Protein AF-A0A2E0YX84-F1 (afdb_monomer_lite)

Secondary structure (DSSP, 8-state):
---------TTSHHHHHHHHHHGGGGTHHHHS---HHHHHHHHHHHTT-HHHHHHHHTTTTTTSPTTHHHHHHHHHHHHHHHTTT-HHHHHHHHHHHHHH--GGGHHHHHHHHHHHHHHTT-HHHHHHHHHHHHHH-TT-HHHHHHHHHHHHHHHHHHTT-

Sequence (161 aa):
MHGFRVFLTAGAVSAMTLLLWHSRAAAEPLEHYQPPLLAKAERALERGQPRRSLALLQGRVLELRPGAQRAAAHDLVCRAYFAQGDWQRAEPACDAAVEEGGGSAAWSFRNNRGVMRLLQGRTDAAIADFRAAARLQPRSRPVAKNLALAERTAAAQFSLR

Foldseek 3Di:
DDDDDDDPDPPPPVVVVVVVVVVVVVVVVVLPDAPPLLVVLVVCVVVVNLVVSCVSCPPCLVVDDQAQRSLSSLLSQLSSCVSVVNLVRNQVSLVSSLVSYNDLCNLVSLQSNLVSCVVVVVLVSSLVSLVVSCVSPVPDPSSVVSNVVSVVVVVVVVVVD

Structure (mmCIF, N/CA/C/O backbone):
data_AF-A0A2E0YX84-F1
#
_entry.id   AF-A0A2E0YX84-F1
#
loop_
_atom_site.group_PDB
_atom_site.id
_atom_site.type_symbol
_atom_site.label_atom_id
_atom_site.label_alt_id
_atom_site.label_comp_id
_atom_site.label_asym_id
_atom_site.label_entity_id
_atom_site.label_seq_id
_atom_site.pdbx_PDB_ins_code
_atom_site.Cartn_x
_atom_site.Cartn_y
_atom_site.Cartn_z
_atom_site.occupancy
_atom_site.B_iso_or_equiv
_atom_site.auth_seq_id
_atom_site.auth_comp_id
_atom_site.auth_asym_id
_atom_site.auth_atom_id
_atom_site.pdbx_PDB_model_num
ATOM 1 N N . MET A 1 1 ? 78.264 9.004 -4.760 1.00 37.12 1 MET A N 1
ATOM 2 C CA . MET A 1 1 ? 77.123 9.762 -5.322 1.00 37.12 1 MET A CA 1
ATOM 3 C C . MET A 1 1 ? 76.015 8.749 -5.607 1.00 37.12 1 MET A C 1
ATOM 5 O O . MET A 1 1 ? 76.153 7.962 -6.524 1.00 37.12 1 MET A O 1
ATOM 9 N N . HIS A 1 2 ? 75.252 8.406 -4.566 1.00 33.69 2 HIS A N 1
ATOM 10 C CA . HIS A 1 2 ? 73.826 8.734 -4.362 1.00 33.69 2 HIS A CA 1
ATOM 11 C C . HIS A 1 2 ? 72.854 7.815 -5.119 1.00 33.69 2 HIS A C 1
ATOM 13 O O . HIS A 1 2 ? 72.556 8.021 -6.288 1.00 33.69 2 HIS A O 1
ATOM 19 N N . GLY A 1 3 ? 72.350 6.810 -4.391 1.00 36.50 3 GLY A N 1
ATOM 20 C CA . GLY A 1 3 ? 71.197 5.999 -4.768 1.00 36.50 3 GLY A CA 1
ATOM 21 C C . GLY A 1 3 ? 69.887 6.735 -4.487 1.00 36.50 3 GLY A C 1
ATOM 22 O O . GLY A 1 3 ? 69.742 7.400 -3.461 1.00 36.50 3 GLY A O 1
ATOM 23 N N . PHE A 1 4 ? 68.937 6.613 -5.409 1.00 37.16 4 PHE A N 1
ATOM 24 C CA . PHE A 1 4 ? 67.626 7.245 -5.331 1.00 37.16 4 PHE A CA 1
ATOM 25 C C . PHE A 1 4 ? 66.636 6.271 -4.675 1.00 37.16 4 PHE A C 1
ATOM 27 O O . PHE A 1 4 ? 66.215 5.287 -5.279 1.00 37.16 4 PHE A O 1
ATOM 34 N N . ARG A 1 5 ? 66.292 6.514 -3.407 1.00 41.19 5 ARG A N 1
ATOM 35 C CA . ARG A 1 5 ? 65.178 5.846 -2.720 1.00 41.19 5 ARG A CA 1
ATOM 36 C C . ARG A 1 5 ? 63.909 6.650 -2.992 1.00 41.19 5 ARG A C 1
ATOM 38 O O . ARG A 1 5 ? 63.782 7.769 -2.504 1.00 41.19 5 ARG A O 1
ATOM 45 N N . VAL A 1 6 ? 62.979 6.084 -3.758 1.00 43.50 6 VAL A N 1
ATOM 46 C CA . VAL A 1 6 ? 61.640 6.657 -3.943 1.00 43.50 6 VAL A CA 1
ATOM 47 C C . VAL A 1 6 ? 60.838 6.412 -2.666 1.00 43.50 6 VAL A C 1
ATOM 49 O O . VAL A 1 6 ? 60.414 5.293 -2.384 1.00 43.50 6 VAL A O 1
ATOM 52 N N . PHE A 1 7 ? 60.660 7.466 -1.873 1.00 41.94 7 PHE A N 1
ATOM 53 C CA . PHE A 1 7 ? 59.686 7.507 -0.789 1.00 41.94 7 PHE A CA 1
ATOM 54 C C . PHE A 1 7 ? 58.295 7.726 -1.394 1.00 41.94 7 PHE A C 1
ATOM 56 O O . PHE A 1 7 ? 57.980 8.818 -1.861 1.00 41.94 7 PHE A O 1
ATOM 63 N N . LEU A 1 8 ? 57.457 6.689 -1.382 1.00 39.28 8 LEU A N 1
ATOM 64 C CA . LEU A 1 8 ? 56.013 6.832 -1.568 1.00 39.28 8 LEU A CA 1
ATOM 65 C C . LEU A 1 8 ? 55.455 7.534 -0.325 1.00 39.28 8 LEU A C 1
ATOM 67 O O . LEU A 1 8 ? 55.329 6.934 0.741 1.00 39.28 8 LEU A O 1
ATOM 71 N N . THR A 1 9 ? 55.184 8.831 -0.439 1.00 43.03 9 THR A N 1
ATOM 72 C CA . THR A 1 9 ? 54.562 9.614 0.627 1.00 43.03 9 THR A CA 1
ATOM 73 C C . THR A 1 9 ? 53.091 9.229 0.772 1.00 43.03 9 THR A C 1
ATOM 75 O O . THR A 1 9 ? 52.356 9.063 -0.202 1.00 43.03 9 THR A O 1
ATOM 78 N N . ALA A 1 10 ? 52.655 9.107 2.024 1.00 46.78 10 ALA A N 1
ATOM 79 C CA . ALA A 1 10 ? 51.294 8.814 2.467 1.00 46.78 10 ALA A CA 1
ATOM 80 C C . ALA A 1 10 ? 50.286 9.955 2.176 1.00 46.78 10 ALA A C 1
ATOM 82 O O . ALA A 1 10 ? 49.485 10.318 3.030 1.00 46.78 10 ALA A O 1
ATOM 83 N N . GLY A 1 11 ? 50.333 10.555 0.982 1.00 41.53 11 GLY A N 1
ATOM 84 C CA . GLY A 1 11 ? 49.425 11.622 0.541 1.00 41.53 11 GLY A CA 1
ATOM 85 C C . GLY A 1 11 ? 48.226 11.131 -0.278 1.00 41.53 11 GLY A C 1
ATOM 86 O O . GLY A 1 11 ? 47.244 11.852 -0.422 1.00 41.53 11 GLY A O 1
ATOM 87 N N . ALA A 1 12 ? 48.268 9.900 -0.797 1.00 42.34 12 ALA A N 1
ATOM 88 C CA . ALA A 1 12 ? 47.255 9.401 -1.733 1.00 42.34 12 ALA A CA 1
ATOM 89 C C . ALA A 1 12 ? 45.979 8.849 -1.064 1.00 42.34 12 ALA A C 1
ATOM 91 O O . ALA A 1 12 ? 44.955 8.708 -1.727 1.00 42.34 12 ALA A O 1
ATOM 92 N N . VAL A 1 13 ? 45.999 8.567 0.246 1.00 44.94 13 VAL A N 1
ATOM 93 C CA . VAL A 1 13 ? 44.839 7.974 0.945 1.00 44.94 13 VAL A CA 1
ATOM 94 C C . VAL A 1 13 ? 43.797 9.034 1.339 1.00 44.94 13 VAL A C 1
ATOM 96 O O . VAL A 1 13 ? 42.601 8.751 1.340 1.00 44.94 13 VAL A O 1
ATOM 99 N N . SER A 1 14 ? 44.208 10.285 1.571 1.00 46.69 14 SER A N 1
ATOM 100 C CA . SER A 1 14 ? 43.292 11.369 1.972 1.00 46.69 14 SER A CA 1
ATOM 101 C C . SER A 1 14 ? 42.483 11.963 0.812 1.00 46.69 14 SER A C 1
ATOM 103 O O . SER A 1 14 ? 41.421 12.539 1.031 1.00 46.69 14 SER A O 1
ATOM 105 N N . ALA A 1 15 ? 42.938 11.805 -0.435 1.00 43.41 15 ALA A N 1
ATOM 106 C CA . ALA A 1 15 ? 42.194 12.271 -1.610 1.00 43.41 15 ALA A CA 1
ATOM 107 C C . ALA A 1 15 ? 41.026 11.334 -1.982 1.00 43.41 15 ALA A C 1
ATOM 109 O O . ALA A 1 15 ? 40.049 11.767 -2.591 1.00 43.41 15 ALA A O 1
ATOM 110 N N . MET A 1 16 ? 41.090 10.060 -1.575 1.00 42.09 16 MET A N 1
ATOM 111 C CA . MET A 1 16 ? 40.081 9.052 -1.921 1.00 42.09 16 MET A CA 1
ATOM 112 C C . MET A 1 16 ? 38.848 9.090 -1.001 1.00 42.09 16 MET A C 1
ATOM 114 O O . MET A 1 16 ? 37.768 8.657 -1.395 1.00 42.09 16 MET A O 1
ATOM 118 N N . THR A 1 17 ? 38.964 9.665 0.199 1.00 49.88 17 THR A N 1
ATOM 119 C CA . THR A 1 17 ? 37.844 9.828 1.143 1.00 49.88 17 THR A CA 1
ATOM 120 C C . THR A 1 17 ? 36.996 11.076 0.865 1.00 49.88 17 THR A C 1
ATOM 122 O O . THR A 1 17 ? 35.792 11.062 1.122 1.00 49.88 17 THR A O 1
ATOM 125 N N . LEU A 1 18 ? 37.560 12.124 0.252 1.00 43.16 18 LEU A N 1
ATOM 126 C CA . LEU A 1 18 ? 36.823 13.340 -0.145 1.00 43.16 18 LEU A CA 1
ATOM 127 C C . LEU A 1 18 ? 35.892 13.130 -1.356 1.00 43.16 18 LEU A C 1
ATOM 129 O O . LEU A 1 18 ? 34.883 13.830 -1.498 1.00 43.16 18 LEU A O 1
ATOM 133 N N . LEU A 1 19 ? 36.179 12.132 -2.198 1.00 46.25 19 LEU A N 1
ATOM 134 C CA . LEU A 1 19 ? 35.326 11.736 -3.327 1.00 46.25 19 LEU A CA 1
ATOM 135 C C . LEU A 1 19 ? 34.077 10.957 -2.883 1.00 46.25 19 LEU A C 1
ATOM 137 O O . LEU A 1 19 ? 33.042 11.018 -3.544 1.00 46.25 19 LEU A O 1
ATOM 141 N N . LEU A 1 20 ? 34.130 10.283 -1.730 1.00 47.62 20 LEU A N 1
ATOM 142 C CA . LEU A 1 20 ? 32.980 9.562 -1.177 1.00 47.62 20 LEU A CA 1
ATOM 143 C C . LEU A 1 20 ? 31.945 10.506 -0.545 1.00 47.62 20 LEU A C 1
ATOM 145 O O . LEU A 1 20 ? 30.759 10.183 -0.542 1.00 47.62 20 LEU A O 1
ATOM 149 N N . TRP A 1 21 ? 32.346 11.697 -0.084 1.00 45.28 21 TRP A N 1
ATOM 150 C CA . TRP A 1 21 ? 31.417 12.685 0.485 1.00 45.28 21 TRP A CA 1
ATOM 151 C C . TRP A 1 21 ? 30.530 13.354 -0.580 1.00 45.28 21 TRP A C 1
ATOM 153 O O . TRP A 1 21 ? 29.337 13.558 -0.358 1.00 45.28 21 TRP A O 1
ATOM 163 N N . HIS A 1 22 ? 31.077 13.631 -1.769 1.00 46.72 22 HIS A N 1
ATOM 164 C CA . HIS A 1 22 ? 30.338 14.251 -2.879 1.00 46.72 22 HIS A CA 1
ATOM 165 C C . HIS A 1 22 ? 29.364 13.291 -3.585 1.00 46.72 22 HIS A C 1
ATOM 167 O O . HIS A 1 22 ? 28.476 13.733 -4.311 1.00 46.72 22 HIS A O 1
ATOM 173 N N . SER A 1 23 ? 29.468 11.982 -3.340 1.00 44.31 23 SER A N 1
ATOM 174 C CA . SER A 1 23 ? 28.591 10.976 -3.957 1.00 44.31 23 SER A CA 1
ATOM 175 C C . SER A 1 23 ? 27.133 11.028 -3.474 1.00 44.31 23 SER A C 1
ATOM 177 O O . SER A 1 23 ? 26.245 10.525 -4.161 1.00 44.31 23 SER A O 1
ATOM 179 N N . ARG A 1 24 ? 26.845 11.696 -2.344 1.00 49.09 24 ARG A N 1
ATOM 180 C CA . ARG A 1 24 ? 25.460 11.890 -1.872 1.00 49.09 24 ARG A CA 1
ATOM 181 C C . ARG A 1 24 ? 24.614 12.734 -2.828 1.00 49.09 24 ARG A C 1
ATOM 183 O O . ARG A 1 24 ? 23.417 12.492 -2.930 1.00 49.09 24 ARG A O 1
ATOM 190 N N . ALA A 1 25 ? 25.222 13.659 -3.573 1.00 44.84 25 ALA A N 1
ATOM 191 C CA . ALA A 1 25 ? 24.500 14.519 -4.513 1.00 44.84 25 ALA A CA 1
ATOM 192 C C . ALA A 1 25 ? 23.958 13.759 -5.743 1.00 44.84 25 ALA A C 1
ATOM 194 O O . ALA A 1 25 ? 22.982 14.186 -6.351 1.00 44.84 25 ALA A O 1
ATOM 195 N N . ALA A 1 26 ? 24.548 12.612 -6.096 1.00 47.19 26 ALA A N 1
ATOM 196 C CA . ALA A 1 26 ? 24.091 11.789 -7.219 1.00 47.19 26 ALA A CA 1
ATOM 197 C C . ALA A 1 26 ? 22.900 10.874 -6.867 1.00 47.19 26 ALA A C 1
ATOM 199 O O . ALA A 1 26 ? 22.277 10.309 -7.766 1.00 47.19 26 ALA A O 1
ATOM 200 N N . ALA A 1 27 ? 22.574 10.711 -5.578 1.00 47.75 27 ALA A N 1
ATOM 201 C CA . ALA A 1 27 ? 21.492 9.834 -5.130 1.00 47.75 27 ALA A CA 1
ATOM 202 C C . ALA A 1 27 ? 20.102 10.496 -5.206 1.00 47.75 27 ALA A C 1
ATOM 204 O O . ALA A 1 27 ? 19.114 9.805 -5.456 1.00 47.75 27 ALA A O 1
ATOM 205 N N . GLU A 1 28 ? 20.017 11.821 -5.052 1.00 43.75 28 GLU A N 1
ATOM 206 C CA . GLU A 1 28 ? 18.735 12.544 -4.993 1.00 43.75 28 GLU A CA 1
ATOM 207 C C . GLU A 1 28 ? 17.897 12.524 -6.293 1.00 43.75 28 GLU A C 1
ATOM 209 O O . GLU A 1 28 ? 16.674 12.359 -6.205 1.00 43.75 28 GLU A O 1
ATOM 214 N N . PRO A 1 29 ? 18.471 12.611 -7.514 1.00 50.06 29 PRO A N 1
ATOM 215 C CA . PRO A 1 29 ? 17.667 12.601 -8.741 1.00 50.06 29 PRO A CA 1
ATOM 216 C C . PRO A 1 29 ? 16.978 11.253 -9.004 1.00 50.06 29 PRO A C 1
ATOM 218 O O . PRO A 1 29 ? 15.914 11.197 -9.621 1.00 50.06 29 PRO A O 1
ATOM 221 N N . LEU A 1 30 ? 17.574 10.150 -8.537 1.00 50.38 30 LEU A N 1
ATOM 222 C CA . LEU A 1 30 ? 17.072 8.791 -8.768 1.00 50.38 30 LEU A CA 1
ATOM 223 C C . LEU A 1 30 ? 15.986 8.365 -7.775 1.00 50.38 30 LEU A C 1
ATOM 225 O O . LEU A 1 30 ? 15.309 7.362 -8.020 1.00 50.38 30 LEU A O 1
ATOM 229 N N . GLU A 1 31 ? 15.796 9.095 -6.676 1.00 55.62 31 GLU A N 1
ATOM 230 C CA . GLU A 1 31 ? 14.719 8.811 -5.722 1.00 55.62 31 GLU A CA 1
ATOM 231 C C . GLU A 1 31 ? 13.337 9.101 -6.332 1.00 55.62 31 GLU A C 1
ATOM 233 O O . GLU A 1 31 ? 12.376 8.380 -6.070 1.00 55.62 31 GLU A O 1
ATOM 238 N N . HIS A 1 32 ? 13.265 10.080 -7.239 1.00 65.00 32 HIS A N 1
ATOM 239 C CA . HIS A 1 32 ? 12.032 10.513 -7.904 1.00 65.00 32 HIS A CA 1
ATOM 240 C C . HIS A 1 32 ? 11.820 9.889 -9.292 1.00 65.00 32 HIS A C 1
ATOM 242 O O . HIS A 1 32 ? 10.775 10.094 -9.913 1.00 65.00 32 HIS A O 1
ATOM 248 N N . TYR A 1 33 ? 12.785 9.117 -9.803 1.00 77.38 33 TYR A N 1
ATOM 249 C CA . TYR A 1 33 ? 12.630 8.452 -11.093 1.00 77.38 33 TYR A CA 1
ATOM 250 C C . TYR A 1 33 ? 11.662 7.268 -10.986 1.00 77.38 33 TYR A C 1
ATOM 252 O O . TYR A 1 33 ? 11.982 6.217 -10.415 1.00 77.38 33 TYR A O 1
ATOM 260 N N . GLN A 1 34 ? 10.489 7.424 -11.602 1.00 79.75 34 GLN A N 1
ATOM 261 C CA . GLN A 1 34 ? 9.497 6.368 -11.755 1.00 79.75 34 GLN A CA 1
ATOM 262 C C . GLN A 1 34 ? 9.676 5.677 -13.121 1.00 79.75 34 GLN A C 1
ATOM 264 O O . GLN A 1 34 ? 9.495 6.315 -14.161 1.00 79.75 34 GLN A O 1
ATOM 269 N N . PRO A 1 35 ? 9.985 4.366 -13.161 1.00 88.88 35 PRO A N 1
ATOM 270 C CA . PRO A 1 35 ? 10.052 3.617 -14.410 1.00 88.88 35 PRO A CA 1
ATOM 271 C C . PRO A 1 35 ? 8.754 3.748 -15.229 1.00 88.88 35 PRO A C 1
ATOM 273 O O . PRO A 1 35 ? 7.664 3.630 -14.654 1.00 88.88 35 PRO A O 1
ATOM 276 N N . PRO A 1 36 ? 8.822 3.886 -16.572 1.00 93.69 36 PRO A N 1
ATOM 277 C CA . PRO A 1 36 ? 7.636 4.008 -17.430 1.00 93.69 36 PRO A CA 1
ATOM 278 C C . PRO A 1 36 ? 6.607 2.889 -17.233 1.00 93.69 36 PRO A C 1
ATOM 280 O O . PRO A 1 36 ? 5.404 3.100 -17.402 1.00 93.69 36 PRO A O 1
ATOM 283 N N . LEU A 1 37 ? 7.083 1.701 -16.847 1.00 95.12 37 LEU A N 1
ATOM 284 C CA . LEU A 1 37 ? 6.253 0.569 -16.461 1.00 95.12 37 LEU A CA 1
ATOM 285 C C . LEU A 1 37 ? 5.290 0.912 -15.316 1.00 95.12 37 LEU A C 1
ATOM 287 O O . LEU A 1 37 ? 4.085 0.703 -15.459 1.00 95.12 37 LEU A O 1
ATOM 291 N N . LEU A 1 38 ? 5.814 1.456 -14.214 1.00 96.06 38 LEU A N 1
ATOM 292 C CA . LEU A 1 38 ? 5.024 1.808 -13.033 1.00 96.06 38 LEU A CA 1
ATOM 293 C C . LEU A 1 38 ? 4.021 2.901 -13.372 1.00 96.06 38 LEU A C 1
ATOM 295 O O . LEU A 1 38 ? 2.837 2.744 -13.097 1.00 96.06 38 LEU A O 1
ATOM 299 N N . ALA A 1 39 ? 4.456 3.933 -14.098 1.00 96.06 39 ALA A N 1
ATOM 300 C CA . ALA A 1 39 ? 3.568 5.003 -14.536 1.00 96.06 39 ALA A CA 1
ATOM 301 C C . ALA A 1 39 ? 2.422 4.485 -15.427 1.00 96.06 39 ALA A C 1
ATOM 303 O O . ALA A 1 39 ? 1.312 5.014 -15.399 1.00 96.06 39 ALA A O 1
ATOM 304 N N . LYS A 1 40 ? 2.661 3.469 -16.268 1.00 97.94 40 LYS A N 1
ATOM 305 C CA . LYS A 1 40 ? 1.616 2.867 -17.116 1.00 97.94 40 LYS A CA 1
ATOM 306 C C . LYS A 1 40 ? 0.647 2.007 -16.299 1.00 97.94 40 LYS A C 1
ATOM 308 O O . LYS A 1 40 ? -0.553 2.039 -16.577 1.00 97.94 40 LYS A O 1
ATOM 313 N N . ALA A 1 41 ? 1.159 1.252 -15.328 1.00 98.25 41 ALA A N 1
ATOM 314 C CA . ALA A 1 41 ? 0.364 0.422 -14.425 1.00 98.25 41 ALA A CA 1
ATOM 315 C C . ALA A 1 41 ? -0.497 1.270 -13.473 1.00 98.25 41 ALA A C 1
ATOM 317 O O . ALA A 1 41 ? -1.674 0.968 -13.278 1.00 98.25 41 ALA A O 1
ATOM 318 N N . GLU A 1 42 ? 0.043 2.374 -12.966 1.00 96.94 42 GLU A N 1
ATOM 319 C CA . GLU A 1 42 ? -0.676 3.357 -12.155 1.00 96.94 42 GLU A CA 1
ATOM 320 C C . GLU A 1 42 ? -1.804 4.024 -12.940 1.00 96.94 42 GLU A C 1
ATOM 322 O O . GLU A 1 42 ? -2.967 3.932 -12.551 1.00 96.94 42 GLU A O 1
ATOM 327 N N . ARG A 1 43 ? -1.503 4.543 -14.136 1.00 98.06 43 ARG A N 1
ATOM 328 C CA . ARG A 1 43 ? -2.522 5.088 -15.046 1.00 98.06 43 ARG A CA 1
ATOM 329 C C . ARG A 1 43 ? -3.608 4.076 -15.414 1.00 98.06 43 ARG A C 1
ATOM 331 O O . ARG A 1 43 ? -4.720 4.458 -15.771 1.00 98.06 43 ARG A O 1
ATOM 338 N N . ALA A 1 44 ? -3.302 2.777 -15.415 1.00 98.31 44 ALA A N 1
ATOM 339 C CA . ALA A 1 44 ? -4.323 1.754 -15.617 1.00 98.31 44 ALA A CA 1
ATOM 340 C C . ALA A 1 44 ? -5.285 1.679 -14.419 1.00 98.31 44 ALA A C 1
ATOM 342 O O . ALA A 1 44 ? -6.489 1.582 -14.641 1.00 98.31 44 ALA A O 1
ATOM 343 N N . LEU A 1 45 ? -4.795 1.795 -13.180 1.00 97.88 45 LEU A N 1
ATOM 344 C CA . LEU A 1 45 ? -5.645 1.843 -11.983 1.00 97.88 45 LEU A CA 1
ATOM 345 C C . LEU A 1 45 ? -6.493 3.107 -11.913 1.00 97.88 45 LEU A C 1
ATOM 347 O O . LEU A 1 45 ? -7.680 3.010 -11.623 1.00 97.88 45 LEU A O 1
ATOM 351 N N . GLU A 1 46 ? -5.924 4.265 -12.246 1.00 96.50 46 GLU A N 1
ATOM 352 C CA . GLU A 1 46 ? -6.662 5.537 -12.305 1.00 96.50 46 GLU A CA 1
ATOM 353 C C . GLU A 1 46 ? -7.850 5.475 -13.275 1.00 96.50 46 GLU A C 1
ATOM 355 O O . GLU A 1 46 ? -8.886 6.087 -13.041 1.00 96.50 46 GLU A O 1
ATOM 360 N N . ARG A 1 47 ? -7.728 4.681 -14.346 1.00 98.00 47 ARG A N 1
ATOM 361 C CA . ARG A 1 47 ? -8.802 4.428 -15.319 1.00 98.00 47 ARG A CA 1
ATOM 362 C C . ARG A 1 47 ? -9.733 3.271 -14.941 1.00 98.00 47 ARG A C 1
ATOM 364 O O . ARG A 1 47 ? -10.498 2.823 -15.791 1.00 98.00 47 ARG A O 1
ATOM 371 N N . GLY A 1 48 ? -9.630 2.726 -13.730 1.00 97.56 48 GLY A N 1
ATOM 372 C CA . GLY A 1 48 ? -10.440 1.585 -13.297 1.00 97.56 48 GLY A CA 1
ATOM 373 C C . GLY A 1 48 ? -10.126 0.284 -14.045 1.00 97.56 48 GLY A C 1
ATOM 374 O O . GLY A 1 48 ? -10.998 -0.564 -14.197 1.00 97.56 48 GLY A O 1
ATOM 375 N N . GLN A 1 49 ? -8.891 0.106 -14.531 1.00 98.44 49 GLN A N 1
ATOM 376 C CA . GLN A 1 49 ? -8.442 -1.086 -15.268 1.00 98.44 49 GLN A CA 1
ATOM 377 C C . GLN A 1 49 ? -7.456 -1.927 -14.428 1.00 98.44 49 GLN A C 1
ATOM 379 O O . GLN A 1 49 ? -6.289 -2.074 -14.812 1.00 98.44 49 GLN A O 1
ATOM 384 N N . PRO A 1 50 ? -7.882 -2.520 -13.293 1.00 98.12 50 PRO A N 1
ATOM 385 C CA . PRO A 1 50 ? -6.979 -3.235 -12.392 1.00 98.12 50 PRO A CA 1
ATOM 386 C C . PRO A 1 50 ? -6.346 -4.476 -13.029 1.00 98.12 50 PRO A C 1
ATOM 388 O O . PRO A 1 50 ? -5.149 -4.702 -12.871 1.00 98.12 50 PRO A O 1
ATOM 391 N N . ARG A 1 51 ? -7.094 -5.221 -13.854 1.00 98.56 51 ARG A N 1
ATOM 392 C CA . ARG A 1 51 ? -6.557 -6.373 -14.603 1.00 98.56 51 ARG A CA 1
ATOM 393 C C . ARG A 1 51 ? -5.423 -5.978 -15.548 1.00 98.56 51 ARG A C 1
ATOM 395 O O . ARG A 1 51 ? -4.436 -6.695 -15.660 1.00 98.56 51 ARG A O 1
ATOM 402 N N . ARG A 1 52 ? -5.528 -4.810 -16.191 1.00 98.50 52 ARG 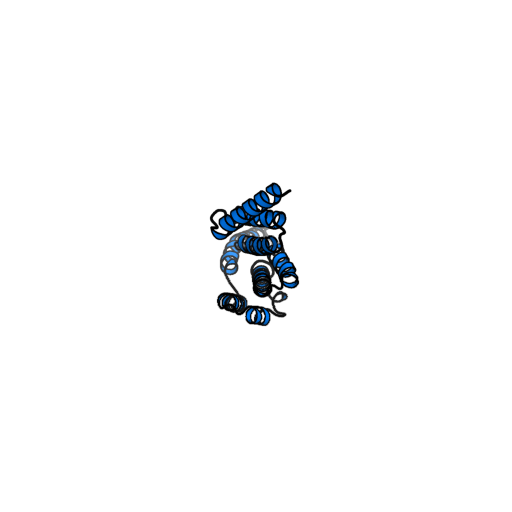A N 1
ATOM 403 C CA . ARG A 1 52 ? -4.469 -4.280 -17.059 1.00 98.50 52 ARG A CA 1
ATOM 404 C C . ARG A 1 52 ? -3.239 -3.860 -16.257 1.00 98.50 52 ARG A C 1
ATOM 406 O O . ARG A 1 52 ? -2.127 -4.069 -16.727 1.00 98.50 52 ARG A O 1
ATOM 413 N N . SER A 1 53 ? -3.433 -3.275 -15.075 1.00 98.50 53 SER A N 1
ATOM 414 C CA . SER A 1 53 ? -2.331 -2.945 -14.163 1.00 98.50 53 SER A CA 1
ATOM 415 C C . SER A 1 53 ? -1.556 -4.205 -13.755 1.00 98.50 53 SER A C 1
ATOM 417 O O . SER A 1 53 ? -0.342 -4.263 -13.939 1.00 98.50 53 SER A O 1
ATOM 419 N N . LEU A 1 54 ? -2.266 -5.261 -13.336 1.00 98.56 54 LEU A N 1
ATOM 420 C CA . LEU A 1 54 ? -1.664 -6.558 -13.005 1.00 98.56 54 LEU A CA 1
ATOM 421 C C . LEU A 1 54 ? -0.923 -7.176 -14.192 1.00 98.56 54 LEU A C 1
ATOM 423 O O . LEU A 1 54 ? 0.224 -7.582 -14.040 1.00 98.56 54 LEU A O 1
ATOM 427 N N . ALA A 1 55 ? -1.533 -7.192 -15.380 1.00 98.25 55 ALA A N 1
ATOM 428 C CA . ALA A 1 55 ? -0.901 -7.737 -16.581 1.00 98.25 55 ALA A CA 1
ATOM 429 C C . ALA A 1 55 ? 0.399 -7.001 -16.952 1.00 98.25 55 ALA A C 1
ATOM 431 O O . ALA A 1 55 ? 1.334 -7.611 -17.458 1.00 98.25 55 ALA A O 1
ATOM 432 N N . LEU A 1 56 ? 0.487 -5.692 -16.687 1.00 98.25 56 LEU A N 1
ATOM 433 C CA . LEU A 1 56 ? 1.719 -4.936 -16.916 1.00 98.25 56 LEU A CA 1
ATOM 434 C C . LEU A 1 56 ? 2.836 -5.345 -15.953 1.00 98.25 56 LEU A C 1
ATOM 436 O O . LEU A 1 56 ? 3.993 -5.350 -16.365 1.00 98.25 56 LEU A O 1
ATOM 440 N N . LEU A 1 57 ? 2.500 -5.660 -14.702 1.00 98.00 57 LEU A N 1
ATOM 441 C CA . LEU A 1 57 ? 3.456 -5.948 -13.628 1.00 98.00 57 LEU A CA 1
ATOM 442 C C . LEU A 1 57 ? 3.769 -7.443 -13.465 1.00 98.00 57 LEU A C 1
ATOM 444 O O . LEU A 1 57 ? 4.720 -7.794 -12.766 1.00 98.00 57 LEU A O 1
ATOM 448 N N . GLN A 1 58 ? 3.000 -8.324 -14.105 1.00 96.12 58 GLN A N 1
ATOM 449 C CA . GLN A 1 58 ? 3.154 -9.772 -14.003 1.00 96.12 58 GLN A CA 1
ATOM 450 C C . GLN A 1 58 ? 4.574 -10.213 -14.379 1.00 96.12 58 GLN A C 1
ATOM 452 O O . GLN A 1 58 ? 5.060 -9.904 -15.462 1.00 96.12 58 GLN A O 1
ATOM 457 N N . GLY A 1 59 ? 5.239 -10.922 -13.461 1.00 94.12 59 GLY A N 1
ATOM 458 C CA . GLY A 1 59 ? 6.619 -11.398 -13.626 1.00 94.12 59 GLY A CA 1
ATOM 459 C C . GLY A 1 59 ? 7.702 -10.320 -13.508 1.00 94.12 59 GLY A C 1
ATOM 460 O O . GLY A 1 59 ? 8.872 -10.659 -13.412 1.00 94.12 59 GLY A O 1
ATOM 461 N N . ARG A 1 60 ? 7.336 -9.034 -13.451 1.00 96.06 60 ARG A N 1
ATOM 462 C CA . ARG A 1 60 ? 8.279 -7.910 -13.592 1.00 96.06 60 ARG A CA 1
ATOM 463 C C . ARG A 1 60 ? 8.571 -7.166 -12.298 1.00 96.06 60 ARG A C 1
ATOM 465 O O . ARG A 1 60 ? 9.503 -6.375 -12.245 1.00 96.06 60 ARG A O 1
ATOM 472 N N . VAL A 1 61 ? 7.792 -7.403 -11.241 1.00 96.44 61 VAL A N 1
ATOM 473 C CA . VAL A 1 61 ? 7.990 -6.738 -9.940 1.00 96.44 61 VAL A CA 1
ATOM 474 C C . VAL A 1 61 ? 9.403 -6.978 -9.398 1.00 96.44 61 VAL A C 1
ATOM 476 O O . VAL A 1 61 ? 10.063 -6.037 -8.967 1.00 96.44 61 VAL A O 1
ATOM 479 N N . LEU A 1 62 ? 9.896 -8.216 -9.482 1.00 94.88 62 LEU A N 1
ATOM 480 C CA . LEU A 1 62 ? 11.221 -8.590 -8.974 1.00 94.88 62 LEU A CA 1
ATOM 481 C C . LEU A 1 62 ? 12.374 -8.081 -9.853 1.00 94.88 62 LEU A C 1
ATOM 483 O O . LEU A 1 62 ? 13.494 -7.955 -9.365 1.00 94.88 62 LEU A O 1
ATOM 487 N N . GLU A 1 63 ? 12.102 -7.737 -11.114 1.00 94.31 63 GLU A N 1
ATOM 488 C CA . GLU A 1 63 ? 13.079 -7.122 -12.025 1.00 94.31 63 GLU A CA 1
ATOM 489 C C . GLU A 1 63 ? 13.349 -5.651 -11.672 1.00 94.31 63 GLU A C 1
ATOM 491 O O . GLU A 1 63 ? 14.352 -5.075 -12.092 1.00 94.31 63 GLU A O 1
ATOM 496 N N . LEU A 1 64 ? 12.458 -5.020 -10.900 1.00 93.19 64 LEU A N 1
ATOM 497 C CA . LEU A 1 64 ? 12.626 -3.641 -10.462 1.00 93.19 64 LEU A CA 1
ATOM 498 C C . LEU A 1 64 ? 13.645 -3.542 -9.331 1.00 93.19 64 LEU A C 1
ATOM 500 O O . LEU A 1 64 ? 13.793 -4.445 -8.497 1.00 93.19 64 LEU A O 1
ATOM 504 N N . ARG A 1 65 ? 14.301 -2.379 -9.280 1.00 91.81 65 ARG A N 1
ATOM 505 C CA . ARG A 1 65 ? 15.255 -2.031 -8.230 1.00 91.81 65 ARG A CA 1
ATOM 506 C C . ARG A 1 65 ? 14.588 -2.176 -6.847 1.00 91.81 65 ARG A C 1
ATOM 508 O O . ARG A 1 65 ? 13.528 -1.568 -6.652 1.00 91.81 65 ARG A O 1
ATOM 515 N N . PRO A 1 66 ? 15.192 -2.930 -5.904 1.00 91.75 66 PRO A N 1
ATOM 516 C CA . PRO A 1 66 ? 14.720 -3.009 -4.520 1.00 91.75 66 PRO A CA 1
ATOM 517 C C . PRO A 1 66 ? 14.555 -1.629 -3.874 1.00 91.75 66 PRO A C 1
ATOM 519 O O . PRO A 1 66 ? 15.192 -0.654 -4.294 1.00 91.75 66 PRO A O 1
ATOM 522 N N . GLY A 1 67 ? 13.711 -1.546 -2.848 1.00 91.12 67 GLY A N 1
ATOM 523 C CA . GLY A 1 67 ? 13.333 -0.275 -2.234 1.00 91.12 67 GLY A CA 1
ATOM 524 C C . GLY A 1 6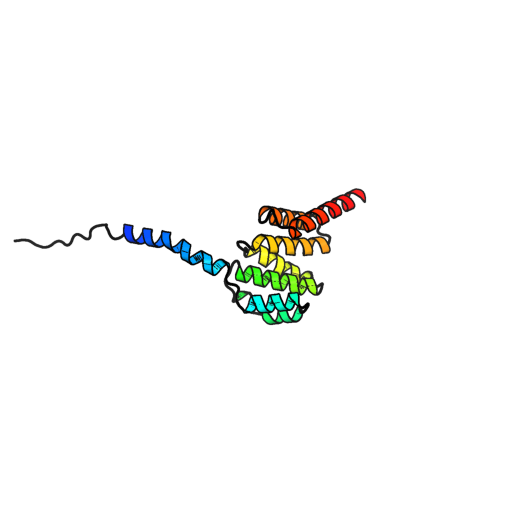7 ? 12.197 0.409 -2.993 1.00 91.12 67 GLY A C 1
ATOM 525 O O . GLY A 1 67 ? 11.249 -0.242 -3.425 1.00 91.12 67 GLY A O 1
ATOM 526 N N . ALA A 1 68 ? 12.288 1.726 -3.207 1.00 91.06 68 ALA A N 1
ATOM 527 C CA . ALA A 1 68 ? 11.146 2.544 -3.633 1.00 91.06 68 ALA A CA 1
ATOM 528 C C . ALA A 1 68 ? 10.421 2.059 -4.908 1.00 91.06 68 ALA A C 1
ATOM 530 O O . ALA A 1 68 ? 9.193 2.085 -4.957 1.00 91.06 68 ALA A O 1
ATOM 531 N N . GLN A 1 69 ? 11.146 1.595 -5.935 1.00 92.94 69 GLN A N 1
ATOM 532 C CA . GLN A 1 69 ? 10.524 1.162 -7.197 1.00 92.94 69 GLN A CA 1
ATOM 533 C C . GLN A 1 69 ? 9.785 -0.167 -7.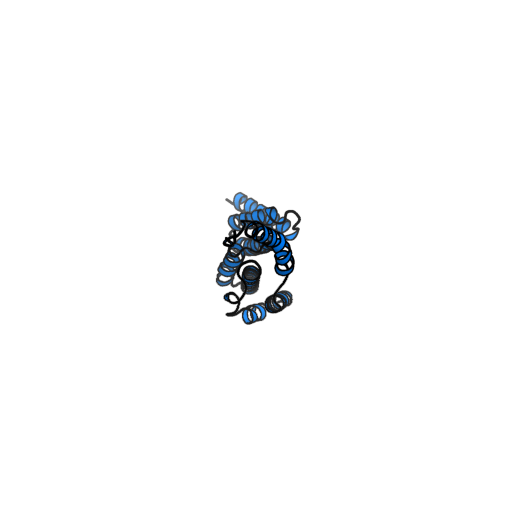046 1.00 92.94 69 GLN A C 1
ATOM 535 O O . GLN A 1 69 ? 8.646 -0.295 -7.500 1.00 92.94 69 GLN A O 1
ATOM 540 N N . ARG A 1 70 ? 10.416 -1.151 -6.403 1.00 95.56 70 ARG A N 1
ATOM 541 C CA . ARG A 1 70 ? 9.788 -2.443 -6.128 1.00 95.56 70 ARG A CA 1
ATOM 542 C C . ARG A 1 70 ? 8.642 -2.306 -5.126 1.00 95.56 70 ARG A C 1
ATOM 544 O O . ARG A 1 70 ? 7.575 -2.867 -5.361 1.00 95.56 70 ARG A O 1
ATOM 551 N N . ALA A 1 71 ? 8.810 -1.487 -4.090 1.00 96.31 71 ALA A N 1
ATOM 552 C CA . ALA A 1 71 ? 7.755 -1.152 -3.140 1.00 96.31 71 ALA A CA 1
ATOM 553 C C . ALA A 1 71 ? 6.533 -0.535 -3.843 1.00 96.31 71 ALA A C 1
ATOM 555 O O . ALA A 1 71 ? 5.409 -0.992 -3.649 1.00 96.31 71 ALA A O 1
ATOM 556 N N . ALA A 1 72 ? 6.747 0.437 -4.738 1.00 96.06 72 ALA A N 1
ATOM 557 C CA . ALA A 1 72 ? 5.674 1.030 -5.536 1.00 96.06 72 ALA A CA 1
ATOM 558 C C . ALA A 1 72 ? 4.991 0.008 -6.462 1.00 96.06 72 ALA A C 1
ATOM 560 O O . ALA A 1 72 ? 3.776 0.043 -6.639 1.00 96.06 72 ALA A O 1
ATOM 561 N N . ALA A 1 73 ? 5.741 -0.933 -7.039 1.00 97.44 73 ALA A N 1
ATOM 562 C CA . ALA A 1 73 ? 5.163 -2.002 -7.849 1.00 97.44 73 ALA A CA 1
ATOM 563 C C . ALA A 1 73 ? 4.267 -2.934 -7.022 1.00 97.44 73 ALA A C 1
ATOM 565 O O . ALA A 1 73 ? 3.160 -3.260 -7.450 1.00 97.44 73 ALA A O 1
ATOM 566 N N . HIS A 1 74 ? 4.719 -3.323 -5.830 1.00 98.25 74 HIS A N 1
ATOM 567 C CA . HIS A 1 74 ? 3.919 -4.095 -4.885 1.00 98.25 74 HIS A CA 1
ATOM 568 C C . HIS A 1 74 ? 2.662 -3.332 -4.442 1.00 98.25 74 HIS A C 1
ATOM 570 O O . HIS A 1 74 ? 1.580 -3.917 -4.436 1.00 98.25 74 HIS A O 1
ATOM 576 N N . ASP A 1 75 ? 2.752 -2.023 -4.183 1.00 98.25 75 ASP A N 1
ATOM 577 C CA . ASP A 1 75 ? 1.585 -1.186 -3.861 1.00 98.25 75 ASP A CA 1
ATOM 578 C C . ASP A 1 75 ? 0.567 -1.153 -5.011 1.00 98.25 75 ASP A C 1
ATOM 580 O O . ASP A 1 75 ? -0.637 -1.291 -4.789 1.00 98.25 75 ASP A O 1
ATOM 584 N N . LEU A 1 76 ? 1.030 -1.054 -6.260 1.00 98.38 76 LEU A N 1
ATOM 585 C CA . LEU A 1 76 ? 0.154 -1.126 -7.430 1.00 98.38 76 LEU A CA 1
ATOM 586 C C . LEU A 1 76 ? -0.533 -2.494 -7.552 1.00 98.38 76 LEU A C 1
ATOM 588 O O . LEU A 1 76 ? -1.726 -2.543 -7.853 1.00 98.38 76 LEU A O 1
ATOM 592 N N . VAL A 1 77 ? 0.170 -3.598 -7.277 1.00 98.56 77 VAL A N 1
ATOM 593 C CA . VAL A 1 77 ? -0.425 -4.948 -7.245 1.00 98.56 77 VAL A CA 1
ATOM 594 C C . VAL A 1 77 ? -1.462 -5.067 -6.122 1.00 98.56 77 VAL A C 1
ATOM 596 O O . VAL A 1 77 ? -2.578 -5.526 -6.374 1.00 98.56 77 VAL A O 1
ATOM 599 N N . CYS A 1 78 ? -1.127 -4.597 -4.917 1.00 98.06 78 CYS A N 1
ATOM 600 C CA . CYS A 1 78 ? -2.024 -4.509 -3.762 1.00 98.06 78 CYS A CA 1
ATOM 601 C C . CYS A 1 78 ? -3.318 -3.781 -4.139 1.00 98.06 78 CYS A C 1
ATOM 603 O O . CYS A 1 78 ? -4.403 -4.358 -4.066 1.00 98.06 78 CYS A O 1
ATOM 605 N N . ARG A 1 79 ? -3.208 -2.549 -4.648 1.00 97.75 79 ARG A N 1
ATOM 606 C CA . ARG A 1 79 ? -4.340 -1.725 -5.096 1.00 97.75 79 ARG A CA 1
ATOM 607 C C . ARG A 1 79 ? -5.142 -2.388 -6.216 1.00 97.75 79 ARG A C 1
ATOM 609 O O . ARG A 1 79 ? -6.364 -2.266 -6.235 1.00 97.75 79 ARG A O 1
ATOM 616 N N . ALA A 1 80 ? -4.491 -3.085 -7.146 1.00 98.31 80 ALA A N 1
ATOM 617 C CA . ALA A 1 80 ? -5.162 -3.735 -8.267 1.00 98.31 80 ALA A CA 1
ATOM 618 C C . ALA A 1 80 ? -6.001 -4.951 -7.848 1.00 98.31 80 ALA A C 1
ATOM 620 O O . ALA A 1 80 ? -7.110 -5.132 -8.356 1.00 98.31 80 ALA A O 1
ATOM 621 N N . TYR A 1 81 ? -5.498 -5.788 -6.940 1.00 98.00 81 TYR A N 1
ATOM 622 C CA . TYR A 1 81 ? -6.284 -6.887 -6.371 1.00 98.00 81 TYR A CA 1
ATOM 623 C C . TYR A 1 81 ? -7.367 -6.369 -5.425 1.00 98.00 81 TYR A C 1
ATOM 625 O O . TYR A 1 81 ? -8.515 -6.800 -5.512 1.00 98.00 81 TYR A O 1
ATOM 633 N N . PHE A 1 82 ? -7.038 -5.364 -4.614 1.00 94.38 82 PHE A N 1
ATOM 634 C CA . PHE A 1 82 ? -7.981 -4.676 -3.741 1.00 94.38 82 PHE A CA 1
ATOM 635 C C . PHE A 1 82 ? -9.167 -4.090 -4.531 1.00 94.38 82 PHE A C 1
ATOM 637 O O . PHE A 1 82 ? -10.319 -4.326 -4.185 1.00 94.38 82 PHE A O 1
ATOM 644 N N . ALA A 1 83 ? -8.924 -3.420 -5.662 1.00 94.81 83 ALA A N 1
ATOM 645 C CA . ALA A 1 83 ? -9.986 -2.900 -6.532 1.00 94.81 83 ALA A CA 1
ATOM 646 C C . ALA A 1 83 ? -10.882 -3.994 -7.150 1.00 94.81 83 ALA A C 1
ATOM 648 O O . ALA A 1 83 ? -11.964 -3.692 -7.644 1.00 94.81 83 ALA A O 1
ATOM 649 N N . GLN A 1 84 ? -10.440 -5.254 -7.142 1.00 96.19 84 GLN A N 1
ATOM 650 C CA . GLN A 1 84 ? -11.223 -6.409 -7.587 1.00 96.19 84 GLN A CA 1
ATOM 651 C C . GLN A 1 84 ? -11.920 -7.142 -6.429 1.00 96.19 84 GLN A C 1
ATOM 653 O O . GLN A 1 84 ? -12.596 -8.137 -6.675 1.00 96.19 84 GLN A O 1
ATOM 658 N N . GLY A 1 85 ? -11.753 -6.684 -5.182 1.00 93.12 85 GLY A N 1
ATOM 659 C CA . GLY A 1 85 ? -12.238 -7.373 -3.983 1.00 93.12 85 GLY A CA 1
ATOM 660 C C . GLY A 1 85 ? -11.441 -8.628 -3.619 1.00 93.12 85 GLY A C 1
ATOM 661 O O . GLY A 1 85 ? -11.833 -9.368 -2.721 1.00 93.12 85 GLY A O 1
ATOM 662 N N . ASP A 1 86 ? -10.317 -8.882 -4.293 1.00 95.25 86 ASP A N 1
ATOM 663 C CA . ASP A 1 86 ? -9.469 -10.044 -4.035 1.00 95.25 86 ASP A CA 1
ATOM 664 C C . ASP A 1 86 ? -8.476 -9.729 -2.914 1.00 95.25 86 ASP A C 1
ATOM 666 O O . ASP A 1 86 ? -7.284 -9.488 -3.125 1.00 95.25 86 ASP A O 1
ATOM 670 N N . TRP A 1 87 ? -8.996 -9.660 -1.691 1.00 91.25 87 TRP A N 1
ATOM 671 C CA . TRP A 1 87 ? -8.205 -9.261 -0.529 1.00 91.25 87 TRP A CA 1
ATOM 672 C C . TRP A 1 87 ? -7.090 -10.258 -0.206 1.00 91.25 87 TRP A C 1
ATOM 674 O O . TRP A 1 87 ? -6.027 -9.853 0.257 1.00 91.25 87 TRP A O 1
ATOM 684 N N . GLN A 1 88 ? -7.322 -11.544 -0.489 1.00 92.94 88 GLN A N 1
ATOM 685 C CA . GLN A 1 88 ? -6.362 -12.618 -0.245 1.00 92.94 88 GLN A CA 1
ATOM 686 C C . GLN A 1 88 ? -5.090 -12.427 -1.077 1.00 92.94 88 GLN A C 1
ATOM 688 O O . GLN A 1 88 ? -3.991 -12.647 -0.573 1.00 92.94 88 GLN A O 1
ATOM 693 N N . ARG A 1 89 ? -5.216 -11.994 -2.339 1.00 95.31 89 ARG A N 1
ATOM 694 C CA . ARG A 1 89 ? -4.051 -11.683 -3.182 1.00 95.31 89 ARG A CA 1
ATOM 695 C C . ARG A 1 89 ? -3.523 -10.264 -2.995 1.00 95.31 89 ARG A C 1
ATOM 697 O O . ARG A 1 89 ? -2.347 -10.026 -3.267 1.00 95.31 89 ARG A O 1
ATOM 704 N N . ALA A 1 90 ? -4.352 -9.331 -2.528 1.00 96.56 90 ALA A N 1
ATOM 705 C CA . ALA A 1 90 ? -3.919 -7.966 -2.240 1.00 96.56 90 ALA A CA 1
ATOM 706 C C . ALA A 1 90 ? -2.957 -7.908 -1.047 1.00 96.56 90 ALA A C 1
ATOM 708 O O . ALA A 1 90 ? -1.898 -7.294 -1.151 1.00 96.56 90 ALA A O 1
ATOM 709 N N . GLU A 1 91 ? -3.308 -8.568 0.058 1.00 96.25 91 GLU A N 1
ATOM 710 C CA . GLU A 1 91 ? -2.584 -8.498 1.330 1.00 96.25 91 GLU A CA 1
ATOM 711 C C . GLU A 1 91 ? -1.068 -8.735 1.227 1.00 96.25 91 GLU A C 1
ATOM 713 O O . GLU A 1 91 ? -0.327 -7.825 1.608 1.00 96.25 91 GLU A O 1
ATOM 718 N N . PRO A 1 92 ? -0.570 -9.848 0.648 1.00 97.50 92 PRO A N 1
ATOM 719 C CA . PRO A 1 92 ? 0.872 -10.078 0.561 1.00 97.50 92 PRO A CA 1
ATOM 720 C C . PRO A 1 92 ? 1.591 -9.006 -0.267 1.00 97.50 92 PRO A C 1
ATOM 722 O O . PRO A 1 92 ? 2.739 -8.671 0.010 1.00 97.50 92 PRO A O 1
ATOM 725 N N . ALA A 1 93 ? 0.923 -8.421 -1.266 1.00 98.00 93 ALA A N 1
ATOM 726 C CA . ALA A 1 93 ? 1.489 -7.311 -2.021 1.00 98.00 93 ALA A CA 1
ATOM 727 C C . ALA A 1 93 ? 1.503 -6.010 -1.199 1.00 98.00 93 ALA A C 1
ATOM 729 O O . ALA A 1 93 ? 2.451 -5.238 -1.300 1.00 98.00 93 ALA A O 1
ATOM 730 N N . CYS A 1 94 ? 0.494 -5.765 -0.360 1.00 97.88 94 CYS A N 1
ATOM 731 C CA . CYS A 1 94 ? 0.483 -4.598 0.520 1.00 97.88 94 CYS A CA 1
ATOM 732 C C . CYS A 1 94 ? 1.579 -4.709 1.594 1.00 97.88 94 CYS A C 1
ATOM 734 O O . CYS A 1 94 ? 2.234 -3.716 1.913 1.00 97.88 94 CYS A O 1
ATOM 736 N N . ASP A 1 95 ? 1.791 -5.909 2.139 1.00 98.06 95 ASP A N 1
ATOM 737 C CA . ASP A 1 95 ? 2.854 -6.184 3.107 1.00 98.06 95 ASP A CA 1
ATOM 738 C C . ASP A 1 95 ? 4.236 -6.004 2.480 1.00 98.06 95 ASP A C 1
ATOM 740 O O . ASP A 1 95 ? 5.023 -5.201 2.986 1.00 98.06 95 ASP A O 1
ATOM 744 N N . ALA A 1 96 ? 4.479 -6.613 1.315 1.00 97.94 96 ALA A N 1
ATOM 745 C CA . ALA A 1 96 ? 5.734 -6.453 0.584 1.00 97.94 96 ALA A CA 1
ATOM 746 C C . ALA A 1 96 ? 6.045 -4.979 0.256 1.00 97.94 96 ALA A C 1
ATOM 748 O O . ALA A 1 96 ? 7.188 -4.545 0.370 1.00 97.94 96 ALA A O 1
ATOM 749 N N . ALA A 1 97 ? 5.036 -4.170 -0.096 1.00 97.69 97 ALA A N 1
ATOM 750 C CA . ALA A 1 97 ? 5.228 -2.738 -0.342 1.00 97.69 97 ALA A CA 1
ATOM 751 C C . ALA A 1 97 ? 5.712 -1.977 0.905 1.00 97.69 97 ALA A C 1
ATOM 753 O O . ALA A 1 97 ? 6.535 -1.064 0.811 1.00 97.69 97 ALA A O 1
ATOM 754 N N . VAL A 1 98 ? 5.197 -2.335 2.084 1.00 97.62 98 VAL A N 1
ATOM 755 C CA . VAL A 1 98 ? 5.603 -1.720 3.354 1.00 97.62 98 VAL A CA 1
ATOM 756 C C . VAL A 1 98 ? 6.984 -2.214 3.795 1.00 97.62 98 VAL A C 1
ATOM 758 O O . VAL A 1 98 ? 7.758 -1.407 4.316 1.00 97.62 98 VAL A O 1
ATOM 761 N N . GLU A 1 99 ? 7.291 -3.494 3.577 1.00 96.62 99 GLU A N 1
ATOM 762 C CA . GLU A 1 99 ? 8.562 -4.139 3.938 1.00 96.62 99 GLU A CA 1
ATOM 763 C C . GLU A 1 99 ? 9.740 -3.671 3.080 1.00 96.62 99 GLU A C 1
ATOM 765 O O . GLU A 1 99 ? 10.789 -3.339 3.628 1.00 96.62 99 GLU A O 1
ATOM 770 N N . GLU A 1 100 ? 9.562 -3.569 1.758 1.00 94.38 100 GLU A N 1
ATOM 771 C CA . GLU A 1 100 ? 10.598 -3.086 0.829 1.00 94.38 100 GLU A CA 1
ATOM 772 C C . GLU A 1 100 ? 11.060 -1.658 1.158 1.00 94.38 100 GLU A C 1
ATOM 774 O O . GLU A 1 100 ? 12.195 -1.280 0.874 1.00 94.38 100 GLU A O 1
ATOM 779 N N . GLY A 1 101 ? 10.199 -0.857 1.789 1.00 79.69 101 GLY A N 1
ATOM 780 C CA . GLY A 1 101 ? 10.511 0.519 2.148 1.00 79.69 101 GLY A CA 1
ATOM 781 C C . GLY A 1 101 ? 10.386 1.466 0.951 1.00 79.69 101 GLY A C 1
ATOM 782 O O . GLY A 1 101 ? 11.012 1.323 -0.095 1.00 79.69 101 GLY A O 1
ATOM 783 N N . GLY A 1 102 ? 9.537 2.480 1.101 1.00 80.31 102 GLY A N 1
ATOM 784 C CA . GLY A 1 102 ? 9.155 3.393 0.020 1.00 80.31 102 GLY A CA 1
ATOM 785 C C . GLY A 1 102 ? 9.879 4.729 -0.025 1.00 80.31 102 GLY A C 1
ATOM 786 O O . GLY A 1 102 ? 9.400 5.620 -0.720 1.00 80.31 102 GLY A O 1
ATOM 787 N N . GLY A 1 103 ? 10.938 4.922 0.767 1.00 86.44 103 GLY A N 1
ATOM 788 C CA . GLY A 1 103 ? 11.521 6.251 0.987 1.00 86.44 103 GLY A CA 1
ATOM 789 C C . GLY A 1 103 ? 10.441 7.270 1.368 1.00 86.44 103 GLY A C 1
ATOM 790 O O . GLY A 1 103 ? 9.615 7.012 2.251 1.00 86.44 103 GLY A O 1
ATOM 791 N N . SER A 1 104 ? 10.383 8.385 0.641 1.00 87.25 104 SER A N 1
ATOM 792 C CA . SER A 1 104 ? 9.357 9.425 0.806 1.00 87.25 104 SER A CA 1
ATOM 793 C C . SER A 1 104 ? 7.913 8.949 0.568 1.00 87.25 104 SER A C 1
ATOM 795 O O . SER A 1 104 ? 6.982 9.525 1.128 1.00 87.25 104 SER A O 1
ATOM 797 N N . ALA A 1 105 ? 7.694 7.872 -0.193 1.00 90.88 105 ALA A N 1
ATOM 798 C CA . ALA A 1 105 ? 6.368 7.301 -0.448 1.00 90.88 105 ALA A CA 1
ATOM 799 C C . ALA A 1 105 ? 5.904 6.316 0.640 1.00 90.88 105 ALA A C 1
ATOM 801 O O . ALA A 1 105 ? 4.763 5.867 0.630 1.00 90.88 105 ALA A O 1
ATOM 802 N N . ALA A 1 106 ? 6.739 5.984 1.628 1.00 94.50 106 ALA A N 1
ATOM 803 C CA . ALA A 1 106 ? 6.430 4.924 2.590 1.00 94.50 106 ALA A CA 1
ATOM 804 C C . ALA A 1 106 ? 5.173 5.190 3.455 1.00 94.50 106 ALA A C 1
ATOM 806 O O . ALA A 1 106 ? 4.610 4.256 4.039 1.00 94.50 106 ALA A O 1
ATOM 807 N N . TRP A 1 107 ? 4.721 6.446 3.559 1.00 97.06 107 TRP A N 1
ATOM 808 C CA . TRP A 1 107 ? 3.459 6.794 4.217 1.00 97.06 107 TRP A CA 1
ATOM 809 C C . TRP A 1 107 ? 2.237 6.323 3.418 1.00 97.06 107 TRP A C 1
ATOM 811 O O . TRP A 1 107 ? 1.251 5.896 4.020 1.00 97.06 107 TRP A O 1
ATOM 821 N N . SER A 1 108 ? 2.286 6.373 2.082 1.00 96.69 108 SER A N 1
ATOM 822 C CA . SER A 1 108 ? 1.143 6.025 1.234 1.00 96.69 108 SER A CA 1
ATOM 823 C C . SER A 1 108 ? 0.907 4.518 1.227 1.00 96.69 108 SER A C 1
ATOM 825 O O . SER A 1 108 ? -0.237 4.094 1.349 1.00 96.69 108 SER A O 1
ATOM 827 N N . PHE A 1 109 ? 1.970 3.708 1.2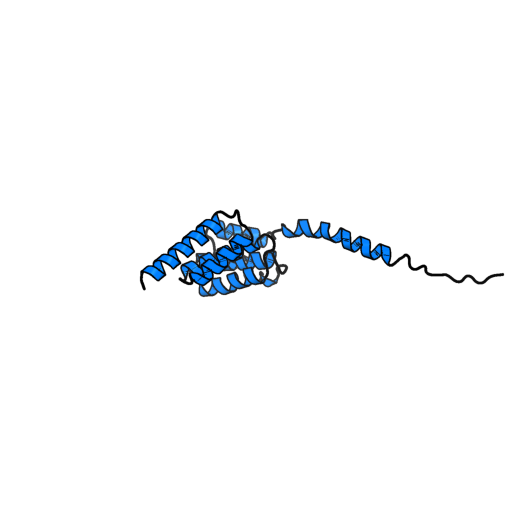24 1.00 97.75 109 PHE A N 1
ATOM 828 C CA . PHE A 1 109 ? 1.868 2.244 1.289 1.00 97.75 109 PHE A CA 1
ATOM 829 C C . PHE A 1 109 ? 1.219 1.780 2.597 1.00 97.75 109 PHE A C 1
ATOM 831 O O . PHE A 1 109 ? 0.294 0.968 2.592 1.00 97.75 109 PHE A O 1
ATOM 838 N N . ARG A 1 110 ? 1.627 2.376 3.727 1.00 98.56 110 ARG A N 1
ATOM 839 C CA . ARG A 1 110 ? 0.994 2.123 5.032 1.00 98.56 110 ARG A CA 1
ATOM 840 C C . ARG A 1 110 ? -0.463 2.566 5.042 1.00 98.56 110 ARG A C 1
ATOM 842 O O . ARG A 1 110 ? -1.317 1.831 5.521 1.00 98.56 110 ARG A O 1
ATOM 849 N N . ASN A 1 111 ? -0.768 3.727 4.467 1.00 98.44 111 ASN A N 1
ATOM 850 C CA . ASN A 1 111 ? -2.149 4.179 4.333 1.00 98.44 111 ASN A CA 1
ATOM 851 C C . ASN A 1 111 ? -2.997 3.203 3.498 1.00 98.44 111 ASN A C 1
ATOM 853 O O . ASN A 1 111 ? -4.099 2.857 3.906 1.00 98.44 111 ASN A O 1
ATOM 857 N N . ASN A 1 112 ? -2.492 2.727 2.362 1.00 97.50 112 ASN A N 1
ATOM 858 C CA . ASN A 1 112 ? -3.228 1.814 1.486 1.00 97.50 112 ASN A CA 1
ATOM 859 C C . ASN A 1 112 ? -3.475 0.459 2.161 1.00 97.50 112 ASN A C 1
ATOM 861 O O . ASN A 1 112 ? -4.606 -0.031 2.155 1.00 97.50 112 ASN A O 1
ATOM 865 N N . ARG A 1 113 ? -2.462 -0.101 2.835 1.00 98.12 113 ARG A N 1
ATOM 866 C CA . ARG A 1 113 ? -2.630 -1.317 3.641 1.00 98.12 113 ARG A CA 1
ATOM 867 C C . ARG A 1 113 ? -3.616 -1.116 4.795 1.00 98.12 113 ARG A C 1
ATOM 869 O O . ARG A 1 113 ? -4.446 -1.986 5.046 1.00 98.12 113 ARG A O 1
ATOM 876 N N . GLY A 1 114 ? -3.582 0.045 5.449 1.00 98.00 114 GLY A N 1
ATOM 877 C CA . GLY A 1 114 ? -4.536 0.405 6.495 1.00 98.00 114 GLY A CA 1
ATOM 878 C C . GLY A 1 114 ? -5.981 0.419 5.990 1.00 98.00 114 GLY A C 1
ATOM 879 O O . GLY A 1 114 ? -6.857 -0.157 6.630 1.00 98.00 114 GLY A O 1
ATOM 880 N N . VAL A 1 115 ? -6.240 0.997 4.809 1.00 96.56 115 VAL A N 1
ATOM 881 C CA . VAL A 1 115 ? -7.578 0.978 4.180 1.00 96.56 115 VAL A CA 1
ATOM 882 C C . VAL A 1 115 ? -8.038 -0.456 3.931 1.00 96.56 115 VAL A C 1
ATOM 884 O O . VAL A 1 115 ? -9.165 -0.818 4.267 1.00 96.56 115 VAL A O 1
ATOM 887 N N . MET A 1 116 ? -7.146 -1.280 3.386 1.00 95.12 116 MET A N 1
ATOM 888 C CA . MET A 1 116 ? -7.407 -2.684 3.093 1.00 95.12 116 MET A CA 1
ATOM 889 C C . MET A 1 116 ? -7.764 -3.478 4.358 1.00 95.12 116 MET A C 1
ATOM 891 O O . MET A 1 116 ? -8.766 -4.193 4.384 1.00 95.12 116 MET A O 1
ATOM 895 N N . ARG A 1 117 ? -7.004 -3.289 5.441 1.00 96.19 117 ARG A N 1
ATOM 896 C CA . ARG A 1 117 ? -7.252 -3.913 6.750 1.00 96.19 117 ARG A CA 1
ATOM 897 C C . ARG A 1 117 ? -8.550 -3.437 7.392 1.00 96.19 117 ARG A C 1
ATOM 899 O O . ARG A 1 117 ? -9.287 -4.262 7.927 1.00 96.19 117 ARG A O 1
ATOM 906 N N . LEU A 1 118 ? -8.862 -2.143 7.298 1.00 95.81 118 LEU A N 1
ATOM 907 C CA . LEU A 1 118 ? -10.096 -1.581 7.851 1.00 95.81 118 LEU A CA 1
ATOM 908 C C . LEU A 1 118 ? -11.332 -2.223 7.210 1.00 95.81 118 LEU A C 1
ATOM 910 O O . LEU A 1 118 ? -12.264 -2.597 7.914 1.00 95.81 118 LEU A O 1
ATOM 914 N N . LEU A 1 119 ? -11.321 -2.401 5.888 1.00 90.88 119 LEU A N 1
ATOM 915 C CA . LEU A 1 119 ? -12.441 -3.002 5.155 1.00 90.88 119 LEU A CA 1
ATOM 916 C C . LEU A 1 119 ? -12.625 -4.495 5.425 1.00 90.88 119 LEU A C 1
ATOM 918 O O . LEU A 1 119 ? -13.732 -5.006 5.304 1.00 90.88 119 LEU A O 1
ATOM 922 N N . GLN A 1 120 ? -11.570 -5.184 5.850 1.00 91.25 120 GLN A N 1
ATOM 923 C CA . GLN A 1 120 ? -11.667 -6.549 6.364 1.00 91.25 120 GLN A CA 1
ATOM 924 C C . GLN A 1 120 ? -12.086 -6.617 7.842 1.00 91.25 120 GLN A C 1
ATOM 926 O O . GLN A 1 120 ? -12.052 -7.690 8.438 1.00 91.25 120 GLN A O 1
ATOM 931 N N . GLY A 1 121 ? -12.419 -5.486 8.468 1.00 92.88 121 GLY A N 1
ATOM 932 C CA . GLY A 1 121 ? -12.780 -5.425 9.884 1.00 92.88 121 GLY A CA 1
ATOM 933 C C . GLY A 1 121 ? -11.593 -5.542 10.843 1.00 92.88 121 GLY A C 1
ATOM 934 O O . GLY A 1 121 ? -11.791 -5.627 12.053 1.00 92.88 121 GLY A O 1
ATOM 935 N N . ARG A 1 122 ? -10.351 -5.506 10.342 1.00 96.12 122 ARG A N 1
ATOM 936 C CA . ARG A 1 122 ? -9.126 -5.520 11.158 1.00 96.12 122 ARG A CA 1
ATOM 937 C C . ARG A 1 122 ? -8.793 -4.104 11.632 1.00 96.12 122 ARG A C 1
ATOM 939 O O . ARG A 1 122 ? -7.750 -3.546 11.286 1.00 96.12 122 ARG A O 1
ATOM 946 N N . THR A 1 123 ? -9.716 -3.514 12.393 1.00 97.69 123 THR A N 1
ATOM 947 C CA . THR A 1 123 ? -9.705 -2.094 12.778 1.00 97.69 123 THR A CA 1
ATOM 948 C C . THR A 1 123 ? -8.423 -1.691 13.510 1.00 97.69 123 THR A C 1
ATOM 950 O O . THR A 1 123 ? -7.801 -0.699 13.135 1.00 97.69 123 THR A O 1
ATOM 953 N N . ASP A 1 124 ? -7.966 -2.476 14.490 1.00 98.00 124 ASP A N 1
ATOM 954 C CA . ASP A 1 124 ? -6.766 -2.143 15.276 1.00 98.00 124 ASP A CA 1
ATOM 955 C C . ASP A 1 124 ? -5.497 -2.116 14.416 1.00 98.00 124 ASP A C 1
ATOM 957 O O . ASP A 1 124 ? -4.684 -1.190 14.501 1.00 98.00 124 ASP A O 1
ATOM 961 N N . ALA A 1 125 ? -5.354 -3.099 13.522 1.00 97.94 125 ALA A N 1
ATOM 962 C CA . ALA A 1 125 ? -4.237 -3.160 12.585 1.00 97.94 125 ALA A CA 1
ATOM 963 C C . ALA A 1 125 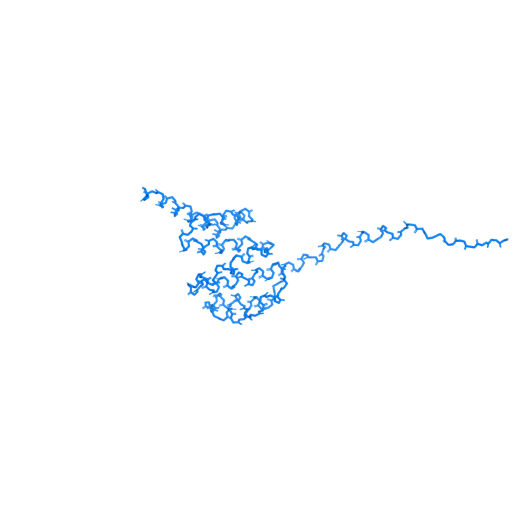? -4.270 -1.984 11.592 1.00 97.94 125 ALA A C 1
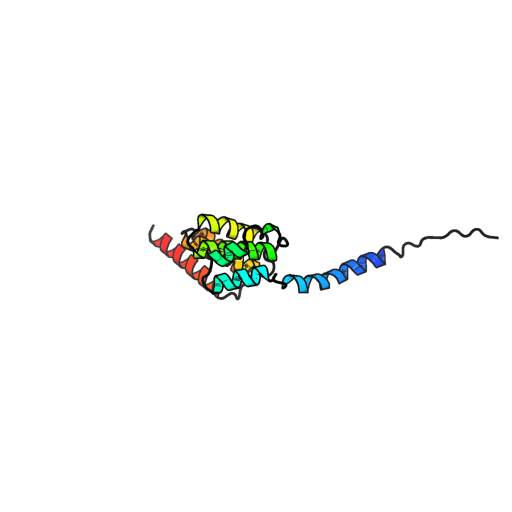ATOM 965 O O . ALA A 1 125 ? -3.226 -1.414 11.271 1.00 97.94 125 ALA A O 1
ATOM 966 N N . ALA A 1 126 ? -5.464 -1.578 11.150 1.00 98.44 126 ALA A N 1
ATOM 967 C CA . ALA A 1 126 ? -5.639 -0.402 10.307 1.00 98.44 126 ALA A CA 1
ATOM 968 C C . ALA A 1 126 ? -5.240 0.896 11.027 1.00 98.44 126 ALA A C 1
ATOM 970 O O . ALA A 1 126 ? -4.503 1.704 10.464 1.00 98.44 126 ALA A O 1
ATOM 971 N N . ILE A 1 127 ? -5.660 1.084 12.285 1.00 98.75 127 ILE A N 1
ATOM 972 C CA . ILE A 1 127 ? -5.268 2.242 13.108 1.00 98.75 127 ILE A CA 1
ATOM 973 C C . ILE A 1 127 ? -3.745 2.301 13.263 1.00 98.75 127 ILE A C 1
ATOM 975 O O . ILE A 1 127 ? -3.156 3.375 13.120 1.00 98.75 127 ILE A O 1
ATOM 979 N N . ALA A 1 128 ? -3.090 1.165 13.519 1.00 98.62 128 ALA A N 1
ATOM 980 C CA . ALA A 1 128 ? -1.634 1.104 13.629 1.00 98.62 128 ALA A CA 1
ATOM 981 C C . ALA A 1 128 ? -0.941 1.574 12.336 1.00 98.62 128 ALA A C 1
ATOM 983 O O . ALA A 1 128 ? -0.028 2.407 12.390 1.00 98.62 128 ALA A O 1
ATOM 984 N N . ASP A 1 129 ? -1.418 1.104 11.182 1.00 98.62 129 ASP A N 1
ATOM 985 C CA . ASP A 1 129 ? -0.917 1.509 9.868 1.00 98.62 129 ASP A CA 1
ATOM 986 C C . ASP A 1 129 ? -1.147 3.000 9.587 1.00 98.62 129 ASP A C 1
ATOM 988 O O . ASP A 1 129 ? -0.217 3.705 9.186 1.00 98.62 129 ASP A O 1
ATOM 992 N N . PHE A 1 130 ? -2.346 3.520 9.862 1.00 98.81 130 PHE A N 1
ATOM 993 C CA . PHE A 1 130 ? -2.651 4.936 9.664 1.00 98.81 130 PHE A CA 1
ATOM 994 C C . PHE A 1 130 ? -1.844 5.847 10.589 1.00 98.81 130 PHE A C 1
ATOM 996 O O . PHE A 1 130 ? -1.351 6.881 10.144 1.00 98.81 130 PHE A O 1
ATOM 1003 N N . ARG A 1 131 ? -1.633 5.465 11.854 1.00 98.75 131 ARG A N 1
ATOM 1004 C CA . ARG A 1 131 ? -0.769 6.218 12.779 1.00 98.75 131 ARG A CA 1
ATOM 1005 C C . ARG A 1 131 ? 0.681 6.222 12.311 1.00 98.75 131 ARG A C 1
ATOM 1007 O O . ARG A 1 131 ? 1.349 7.251 12.394 1.00 98.75 131 ARG A O 1
ATOM 1014 N N . ALA A 1 132 ? 1.174 5.096 11.802 1.00 98.31 132 ALA A N 1
ATOM 1015 C CA . ALA A 1 132 ? 2.506 5.030 11.215 1.00 98.31 132 ALA A CA 1
ATOM 1016 C C . ALA A 1 132 ? 2.620 5.907 9.955 1.00 98.31 132 ALA A C 1
ATOM 1018 O O . ALA A 1 132 ? 3.589 6.652 9.825 1.00 98.31 132 ALA A O 1
ATOM 1019 N N . ALA A 1 133 ? 1.613 5.897 9.078 1.00 98.38 133 ALA A N 1
ATOM 1020 C CA . ALA A 1 133 ? 1.541 6.803 7.934 1.00 98.38 133 ALA A CA 1
ATOM 1021 C C . ALA A 1 133 ? 1.500 8.283 8.361 1.00 98.38 133 ALA A C 1
ATOM 1023 O O . ALA A 1 133 ? 2.181 9.111 7.762 1.00 98.38 133 ALA A O 1
ATOM 1024 N N . ALA A 1 134 ? 0.759 8.619 9.422 1.00 98.44 134 ALA A N 1
ATOM 1025 C CA . ALA A 1 134 ? 0.629 9.986 9.925 1.00 98.44 134 ALA A CA 1
ATOM 1026 C C . ALA A 1 134 ? 1.941 10.517 10.516 1.00 98.44 134 ALA A C 1
ATOM 1028 O O . ALA A 1 134 ? 2.252 11.690 10.348 1.00 98.44 134 ALA A O 1
ATOM 1029 N N . ARG A 1 135 ? 2.743 9.657 11.159 1.00 98.06 135 ARG A N 1
ATOM 1030 C CA . ARG A 1 135 ? 4.093 10.031 11.615 1.00 98.06 135 ARG A CA 1
ATOM 1031 C C . ARG A 1 135 ? 5.023 10.372 10.452 1.00 98.06 135 ARG A C 1
ATOM 1033 O O . ARG A 1 135 ? 5.825 11.287 10.576 1.00 98.06 135 ARG A O 1
ATOM 1040 N N . LEU A 1 136 ? 4.907 9.645 9.340 1.00 96.19 136 LEU A N 1
ATOM 1041 C CA . LEU A 1 136 ? 5.731 9.859 8.148 1.00 96.19 136 LEU A CA 1
ATOM 1042 C C . LEU A 1 136 ? 5.277 11.076 7.332 1.00 96.19 136 LEU A C 1
ATOM 1044 O O . LEU A 1 136 ? 6.113 11.812 6.824 1.00 96.19 136 LEU A O 1
ATOM 1048 N N . GLN A 1 137 ? 3.965 11.311 7.231 1.00 97.19 137 GLN A N 1
ATOM 1049 C CA . GLN A 1 137 ? 3.398 12.458 6.519 1.00 97.19 137 GLN A CA 1
ATOM 1050 C C . GLN A 1 137 ? 2.292 13.140 7.349 1.00 97.19 137 GLN A C 1
ATOM 1052 O O . GLN A 1 137 ? 1.101 12.961 7.067 1.00 97.19 137 GLN A O 1
ATOM 1057 N N . PRO A 1 138 ? 2.656 13.993 8.329 1.00 96.75 138 PRO A N 1
ATOM 1058 C CA . PRO A 1 138 ? 1.698 14.596 9.269 1.00 96.75 138 PRO A CA 1
ATOM 1059 C C . PRO A 1 138 ? 0.626 15.477 8.620 1.00 96.75 138 PRO A C 1
ATOM 1061 O O . PRO A 1 138 ? -0.459 15.654 9.165 1.00 96.75 138 PRO A O 1
ATOM 1064 N N . ARG A 1 139 ? 0.914 16.036 7.438 1.00 96.50 139 ARG A N 1
ATOM 1065 C CA . ARG A 1 139 ? -0.002 16.921 6.696 1.00 96.50 139 ARG A CA 1
ATOM 1066 C C . ARG A 1 139 ? -0.848 16.187 5.646 1.00 96.50 139 ARG A C 1
ATOM 1068 O O . ARG A 1 139 ? -1.529 16.830 4.848 1.00 96.50 139 ARG A O 1
ATOM 1075 N N . SER A 1 140 ? -0.812 14.851 5.609 1.00 97.19 140 SER A N 1
ATOM 1076 C CA . SER A 1 140 ? -1.588 14.066 4.643 1.00 97.19 140 SER A CA 1
ATOM 1077 C C . SER A 1 140 ? -3.073 14.038 5.012 1.00 97.19 140 SER A C 1
ATOM 1079 O O . SER A 1 140 ? -3.501 13.335 5.929 1.00 97.19 140 SER A O 1
ATOM 1081 N N . ARG A 1 141 ? -3.890 14.785 4.257 1.00 97.75 141 ARG A N 1
ATOM 1082 C CA . ARG A 1 141 ? -5.354 14.799 4.428 1.00 97.75 141 ARG A CA 1
ATOM 1083 C C . ARG A 1 141 ? -5.987 13.406 4.273 1.00 97.75 141 ARG A C 1
ATOM 1085 O O . ARG A 1 141 ? -6.857 13.098 5.088 1.00 97.75 141 ARG A O 1
ATOM 1092 N N . PRO A 1 142 ? -5.604 12.566 3.284 1.00 96.81 142 PRO A N 1
ATOM 1093 C CA . PRO A 1 142 ? -6.131 11.203 3.182 1.00 96.81 142 PRO A CA 1
ATOM 1094 C C . PRO A 1 142 ? -5.853 10.362 4.431 1.00 96.81 142 PRO A C 1
ATOM 1096 O O . PRO A 1 142 ? -6.772 9.741 4.956 1.00 96.81 142 PRO A O 1
ATOM 1099 N N . VAL A 1 143 ? -4.622 10.409 4.954 1.00 98.38 143 VAL A N 1
ATOM 1100 C CA . VAL A 1 143 ? -4.238 9.656 6.159 1.00 98.38 143 VAL A CA 1
ATOM 1101 C C . VAL A 1 143 ? -5.052 10.104 7.367 1.00 98.38 143 VAL A C 1
ATOM 1103 O O . VAL A 1 143 ? -5.616 9.267 8.064 1.00 98.38 143 VAL A O 1
ATOM 1106 N N . ALA A 1 144 ? -5.172 11.416 7.592 1.00 98.44 144 ALA A N 1
ATOM 1107 C CA . ALA A 1 144 ? -5.945 11.951 8.711 1.00 98.44 144 ALA A CA 1
ATOM 1108 C C . ALA A 1 144 ? -7.423 11.526 8.651 1.00 98.44 144 ALA A C 1
ATOM 1110 O O . ALA A 1 144 ? -7.999 11.129 9.663 1.00 98.44 144 ALA A O 1
ATOM 1111 N N . LYS A 1 145 ? -8.034 11.557 7.457 1.00 98.56 145 LYS A N 1
ATOM 1112 C CA . LYS A 1 145 ? -9.417 11.098 7.257 1.00 98.56 145 LYS A CA 1
ATOM 1113 C C . LYS A 1 145 ? -9.576 9.609 7.558 1.00 98.56 145 LYS A C 1
ATOM 1115 O O . LYS A 1 145 ? -10.532 9.234 8.234 1.00 98.56 145 LYS A O 1
ATOM 1120 N N . ASN A 1 146 ? -8.656 8.786 7.065 1.00 98.50 146 ASN A N 1
ATOM 1121 C CA . ASN A 1 146 ? -8.707 7.341 7.247 1.00 98.50 146 ASN A CA 1
ATOM 1122 C C . ASN A 1 146 ? -8.475 6.935 8.708 1.00 98.50 146 ASN A C 1
ATOM 1124 O O . ASN A 1 146 ? -9.207 6.093 9.224 1.00 98.50 146 ASN A O 1
ATOM 1128 N N . LEU A 1 147 ? -7.530 7.585 9.397 1.00 98.62 147 LEU A N 1
ATOM 1129 C CA . LEU A 1 147 ? -7.298 7.378 10.826 1.00 98.62 147 LEU A CA 1
ATOM 1130 C C . LEU A 1 147 ? -8.547 7.720 11.645 1.00 98.62 147 LEU A C 1
ATOM 1132 O O . LEU A 1 147 ? -9.020 6.886 12.409 1.00 98.62 147 LEU A O 1
ATOM 1136 N N . ALA A 1 148 ? -9.123 8.905 11.427 1.00 98.38 148 ALA A N 1
ATOM 1137 C CA . ALA A 1 148 ? -10.326 9.333 12.135 1.00 98.38 148 ALA A CA 1
ATOM 1138 C C . ALA A 1 148 ? -11.526 8.411 11.861 1.00 98.38 148 ALA A C 1
ATOM 1140 O O . ALA A 1 148 ? -12.342 8.168 12.747 1.00 98.38 148 ALA A O 1
ATOM 1141 N N . LEU A 1 149 ? -11.654 7.891 10.635 1.00 98.00 149 LEU A N 1
ATOM 1142 C CA . LEU A 1 149 ? -12.669 6.888 10.321 1.00 98.00 149 LEU A CA 1
ATOM 1143 C C . LEU A 1 149 ? -12.443 5.607 11.127 1.00 98.00 149 LEU A C 1
ATOM 1145 O O . LEU A 1 149 ? -13.374 5.151 11.783 1.00 98.00 149 LEU A O 1
ATOM 1149 N N . ALA A 1 150 ? -11.223 5.071 11.120 1.00 98.00 150 ALA A N 1
ATOM 1150 C CA . ALA A 1 150 ? -10.894 3.840 11.825 1.00 98.00 150 ALA A CA 1
ATOM 1151 C C . ALA A 1 150 ? -11.084 3.963 13.347 1.00 98.00 150 ALA A C 1
ATOM 1153 O O . ALA A 1 150 ? -11.643 3.063 13.966 1.00 98.00 150 ALA A O 1
ATOM 1154 N N . GLU A 1 151 ? -10.697 5.092 13.945 1.00 97.88 151 GLU A N 1
ATOM 1155 C CA . GLU A 1 151 ? -10.881 5.352 15.380 1.00 97.88 151 GLU A CA 1
ATOM 1156 C C . GLU A 1 151 ? -12.367 5.439 15.765 1.00 97.88 151 GLU A C 1
ATOM 1158 O O . GLU A 1 151 ? -12.770 4.883 16.787 1.00 97.88 151 GLU A O 1
ATOM 1163 N N . ARG A 1 152 ? -13.213 6.049 14.921 1.00 97.25 152 ARG A N 1
ATOM 1164 C CA . ARG A 1 152 ? -14.674 6.028 15.121 1.00 97.25 152 ARG A CA 1
ATOM 1165 C C . ARG A 1 152 ? -15.254 4.622 14.997 1.00 97.25 152 ARG A C 1
ATOM 1167 O O . ARG A 1 152 ? -16.113 4.255 15.792 1.00 97.25 152 ARG A O 1
ATOM 1174 N N . THR A 1 153 ? -14.794 3.841 14.018 1.00 95.75 153 THR A N 1
ATOM 1175 C CA . THR A 1 153 ? -15.218 2.444 13.851 1.00 95.75 153 THR A CA 1
ATOM 1176 C C . THR A 1 153 ? -14.857 1.612 15.078 1.00 95.75 153 THR A C 1
ATOM 1178 O O . THR A 1 153 ? -15.705 0.870 15.564 1.00 95.75 153 THR A O 1
ATOM 1181 N N . ALA A 1 154 ? -13.649 1.776 15.624 1.00 95.75 154 ALA A N 1
ATOM 1182 C CA . ALA A 1 154 ? -13.235 1.096 16.848 1.00 95.75 154 ALA A CA 1
ATOM 1183 C C . ALA A 1 154 ? -14.130 1.487 18.033 1.00 95.75 154 ALA A C 1
ATOM 1185 O O . ALA A 1 154 ? -14.669 0.614 18.707 1.00 95.75 154 ALA A O 1
ATOM 1186 N N . ALA A 1 155 ? -14.362 2.786 18.246 1.00 94.25 155 ALA A N 1
ATOM 1187 C CA . ALA A 1 155 ? -15.222 3.267 19.327 1.00 94.25 155 ALA A CA 1
ATOM 1188 C C . ALA A 1 155 ? -16.647 2.685 19.249 1.00 94.25 155 ALA A C 1
ATOM 1190 O O . ALA A 1 155 ? -17.181 2.232 20.260 1.00 94.25 155 ALA A O 1
ATOM 1191 N N . ALA A 1 156 ? -17.229 2.623 18.047 1.00 92.19 156 ALA A N 1
ATOM 1192 C CA . ALA A 1 156 ? -18.546 2.025 17.829 1.00 92.19 156 ALA A CA 1
ATOM 1193 C C . ALA A 1 156 ? -18.565 0.503 18.077 1.00 92.19 156 ALA A C 1
ATOM 1195 O O . ALA A 1 156 ? -19.555 -0.031 18.569 1.00 92.19 156 ALA A O 1
ATOM 1196 N N . GLN A 1 157 ? -17.476 -0.207 17.763 1.00 88.88 157 GLN A N 1
ATOM 1197 C CA . GLN A 1 157 ? -17.349 -1.641 18.048 1.00 88.88 157 GLN A CA 1
ATOM 1198 C C . GLN A 1 157 ? -17.296 -1.925 19.554 1.00 88.88 157 GLN A C 1
ATOM 1200 O O . GLN A 1 157 ? -17.840 -2.936 19.994 1.00 88.88 157 GLN A O 1
ATOM 1205 N N . PHE A 1 158 ? -16.673 -1.043 20.341 1.00 85.81 158 PHE A N 1
ATOM 1206 C CA . PHE A 1 158 ? -16.642 -1.165 21.799 1.00 85.81 158 PHE A CA 1
ATOM 1207 C C . PHE A 1 158 ? -17.982 -0.827 22.453 1.00 85.81 158 PHE A C 1
ATOM 1209 O O . PHE A 1 158 ? -18.337 -1.473 23.427 1.00 85.81 158 PHE A O 1
ATOM 1216 N N . SER A 1 159 ? -18.750 0.127 21.919 1.00 82.19 159 SER A N 1
ATOM 1217 C CA . SER A 1 159 ? -20.059 0.490 22.487 1.00 82.19 159 SER A CA 1
ATOM 1218 C C . SER A 1 159 ? -21.162 -0.555 22.270 1.00 82.19 159 SER A C 1
ATOM 1220 O O . SER A 1 159 ? -22.244 -0.415 22.829 1.00 82.19 159 SER A O 1
ATOM 1222 N N . LEU A 1 160 ? -20.924 -1.555 21.417 1.00 73.81 160 LEU A N 1
ATOM 1223 C CA . LEU A 1 160 ? -21.872 -2.630 21.091 1.00 73.81 160 LEU A CA 1
ATOM 1224 C C . LEU A 1 160 ? -21.569 -3.954 21.816 1.00 73.81 160 LEU A C 1
ATOM 1226 O O . LEU A 1 160 ? -22.255 -4.945 21.565 1.00 73.81 160 LEU A O 1
ATOM 1230 N N . ARG A 1 161 ? -20.530 -3.989 22.653 1.00 65.88 161 ARG A N 1
ATOM 1231 C CA . ARG A 1 161 ? -20.148 -5.135 23.487 1.00 65.88 161 ARG A CA 1
ATOM 1232 C C . ARG A 1 161 ? -20.496 -4.856 24.939 1.00 65.88 161 ARG A C 1
ATOM 1234 O O . ARG A 1 161 ? -20.848 -5.838 25.623 1.00 65.88 161 ARG A O 1
#

pLDDT: mean 85.19, std 20.75, range [33.69, 98.81]

Radius of gyration: 23.54 Å; chains: 1; bounding box: 99×30×41 Å